Protein AF-A0ABD0MWI5-F1 (afdb_monomer)

Sequence (93 aa):
VYQDVFEHFMLPAADQLYADADFIFQQDLAPAHSAKATSTWFKDHGIPVIIWPANSPDLDPIENLWGIVKRKMRFYARPNNAEEPLSEQPGLS

Structure (mmCIF, N/CA/C/O backbone):
data_AF-A0ABD0MWI5-F1
#
_e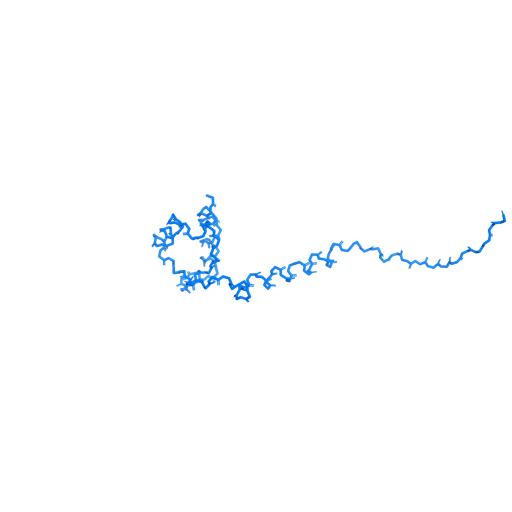ntry.id   AF-A0ABD0MWI5-F1
#
loop_
_atom_site.group_PDB
_atom_site.id
_atom_site.type_symbol
_atom_site.label_atom_id
_atom_site.label_alt_id
_atom_site.label_comp_id
_atom_site.label_asym_id
_atom_site.label_entity_id
_atom_site.label_seq_id
_atom_site.pdbx_PDB_ins_code
_atom_site.Cartn_x
_atom_site.Cartn_y
_atom_site.Cartn_z
_atom_site.occupancy
_atom_site.B_iso_or_equiv
_atom_site.auth_seq_id
_atom_site.auth_comp_id
_atom_site.auth_asym_id
_atom_site.auth_atom_id
_atom_site.pdbx_PDB_model_num
ATOM 1 N N . VAL A 1 1 ? -0.244 13.228 1.645 1.00 82.88 1 VAL A N 1
ATOM 2 C CA . VAL A 1 1 ? 0.799 12.739 0.708 1.00 82.88 1 VAL A CA 1
ATOM 3 C C . VAL A 1 1 ? 0.748 11.227 0.557 1.00 82.88 1 VAL A C 1
ATOM 5 O O . VAL A 1 1 ? 0.501 10.775 -0.547 1.00 82.88 1 VAL A O 1
ATOM 8 N N . TYR A 1 2 ? 0.953 10.431 1.618 1.00 90.75 2 TYR A N 1
A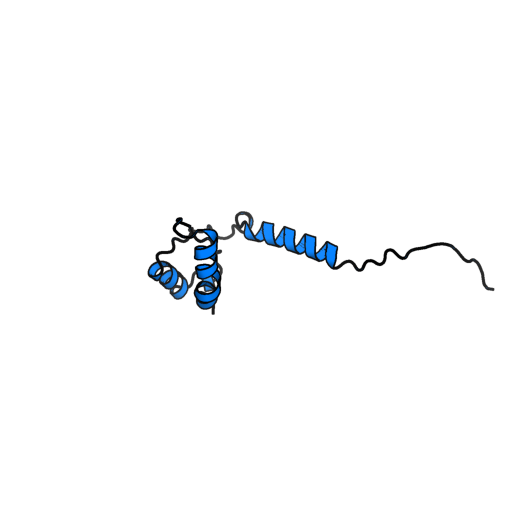TOM 9 C CA . TYR A 1 2 ? 0.906 8.964 1.487 1.00 90.75 2 TYR A CA 1
ATOM 10 C C . TYR A 1 2 ? -0.527 8.430 1.339 1.00 90.75 2 TYR A C 1
ATOM 12 O O . TYR A 1 2 ? -0.800 7.659 0.430 1.00 90.75 2 TYR A O 1
ATOM 20 N N . GLN A 1 3 ? -1.469 8.928 2.146 1.00 93.38 3 GLN A N 1
ATOM 21 C CA . GLN A 1 3 ? -2.891 8.581 2.026 1.00 93.38 3 GLN A CA 1
ATOM 22 C C . GLN A 1 3 ? -3.470 9.005 0.672 1.00 93.38 3 GLN A C 1
ATOM 24 O O . GLN A 1 3 ? -4.262 8.274 0.094 1.00 9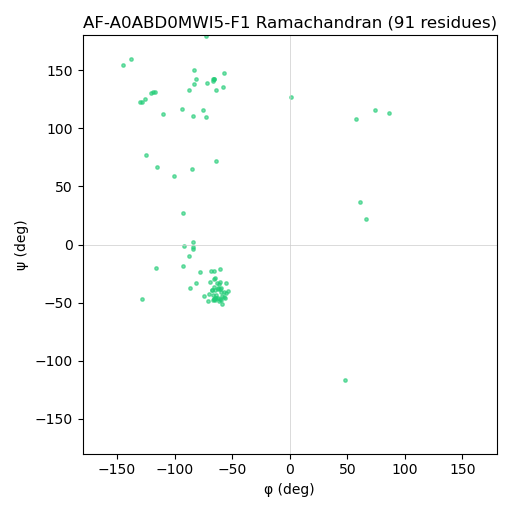3.38 3 GLN A O 1
ATOM 29 N N . ASP A 1 4 ? -3.005 10.126 0.111 1.00 95.12 4 ASP A N 1
ATOM 30 C CA . ASP A 1 4 ? -3.432 10.568 -1.222 1.00 95.12 4 ASP A CA 1
ATOM 31 C C . ASP A 1 4 ? -3.084 9.533 -2.298 1.00 95.12 4 ASP A C 1
ATOM 33 O O . ASP A 1 4 ? -3.827 9.390 -3.265 1.00 95.12 4 ASP A O 1
ATOM 37 N N . VAL A 1 5 ? -1.984 8.784 -2.131 1.00 94.81 5 VAL A N 1
ATOM 38 C CA . VAL A 1 5 ? -1.642 7.688 -3.046 1.00 94.81 5 VAL A CA 1
ATOM 39 C C . VAL A 1 5 ? -2.690 6.580 -2.969 1.00 94.81 5 VAL A C 1
ATOM 41 O O . VAL A 1 5 ? -3.068 6.010 -3.994 1.00 94.81 5 VAL A O 1
ATOM 44 N N . PHE A 1 6 ? -3.187 6.286 -1.770 1.00 95.00 6 PHE A N 1
ATOM 45 C CA . PHE A 1 6 ? -4.211 5.268 -1.602 1.00 95.00 6 PHE A CA 1
ATOM 46 C C . PHE A 1 6 ? -5.531 5.670 -2.247 1.00 95.00 6 PHE A C 1
ATOM 48 O O . PHE A 1 6 ? -6.076 4.899 -3.033 1.00 95.00 6 PHE A O 1
ATOM 55 N N . GLU A 1 7 ? -5.978 6.894 -1.979 1.00 95.56 7 GLU A N 1
ATOM 56 C CA . GLU A 1 7 ? -7.233 7.438 -2.502 1.00 95.56 7 GLU A CA 1
ATOM 57 C C . GLU A 1 7 ? -7.248 7.479 -4.033 1.00 95.56 7 GLU A C 1
ATOM 59 O O . GLU A 1 7 ? -8.201 7.043 -4.674 1.00 95.56 7 GLU A O 1
ATOM 64 N N . HIS A 1 8 ? -6.172 7.985 -4.638 1.00 96.38 8 HIS A N 1
ATOM 65 C CA . HIS A 1 8 ? -6.169 8.288 -6.068 1.00 96.38 8 HIS A CA 1
ATOM 66 C C . HIS A 1 8 ? -5.655 7.141 -6.941 1.00 96.38 8 HIS A C 1
ATOM 68 O O . HIS A 1 8 ? -5.911 7.146 -8.144 1.00 96.38 8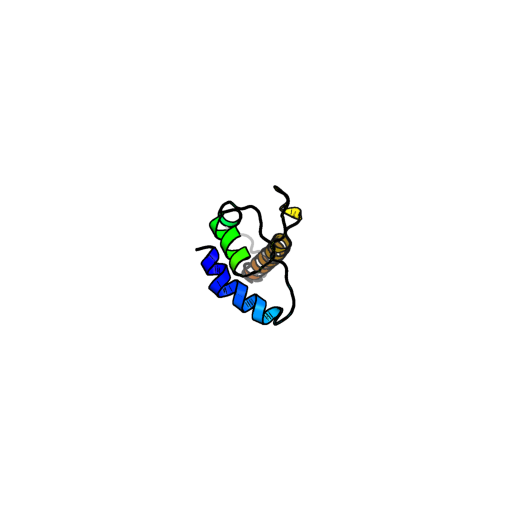 HIS A O 1
ATOM 74 N N . P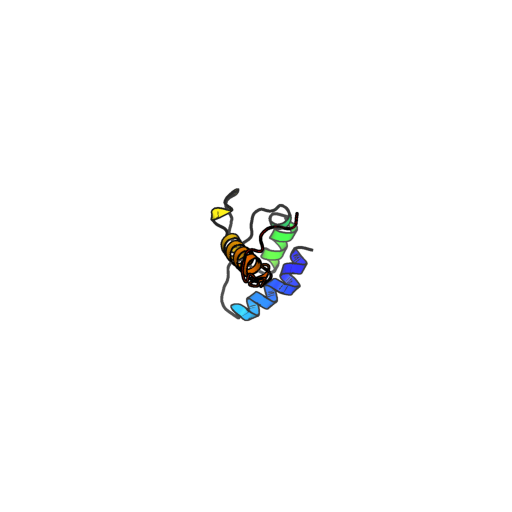HE A 1 9 ? -4.924 6.174 -6.374 1.00 95.50 9 PHE A N 1
ATOM 75 C CA . PHE A 1 9 ? -4.317 5.093 -7.158 1.00 95.50 9 PHE A CA 1
ATOM 76 C C . PHE A 1 9 ? -4.636 3.703 -6.619 1.00 95.50 9 PHE A C 1
ATOM 78 O O . PHE A 1 9 ? -5.007 2.835 -7.404 1.00 95.50 9 PHE A O 1
ATOM 85 N N . MET A 1 10 ? -4.503 3.472 -5.309 1.00 94.81 10 MET A N 1
ATOM 86 C CA . MET A 1 10 ? -4.686 2.124 -4.760 1.00 94.81 10 MET A CA 1
ATOM 87 C C . MET A 1 10 ? -6.148 1.678 -4.798 1.00 94.81 10 MET A C 1
ATOM 89 O O . MET A 1 10 ? -6.411 0.592 -5.301 1.00 94.81 10 MET A O 1
ATOM 93 N N . LEU A 1 11 ? -7.088 2.510 -4.333 1.00 95.00 11 LEU A N 1
ATOM 94 C CA . LEU A 1 11 ? -8.513 2.163 -4.322 1.00 95.00 11 LEU A CA 1
ATOM 95 C C . LEU A 1 11 ? -9.065 1.918 -5.738 1.00 95.00 11 LEU A C 1
ATOM 97 O O . LEU A 1 11 ? -9.648 0.855 -5.948 1.00 95.00 11 LEU A O 1
ATOM 101 N N . PRO A 1 12 ? -8.825 2.793 -6.741 1.00 96.25 12 PRO A N 1
ATOM 102 C CA . PRO A 1 12 ? -9.259 2.513 -8.109 1.00 96.25 12 PRO A CA 1
ATOM 103 C C . PRO A 1 12 ? -8.629 1.245 -8.696 1.00 96.25 12 PRO A C 1
ATOM 105 O O . PRO A 1 12 ? -9.292 0.494 -9.405 1.00 96.25 12 PRO A O 1
ATOM 108 N N . ALA A 1 13 ? -7.350 0.982 -8.402 1.00 95.31 13 ALA A N 1
ATOM 109 C CA . ALA A 1 13 ? -6.692 -0.235 -8.866 1.00 95.31 13 ALA A CA 1
ATOM 110 C C . ALA A 1 13 ? -7.267 -1.487 -8.193 1.00 95.31 13 ALA A C 1
ATOM 112 O O . ALA A 1 13 ? -7.422 -2.508 -8.858 1.00 95.31 13 ALA A O 1
ATOM 113 N N . ALA A 1 14 ? -7.591 -1.422 -6.900 1.00 94.75 14 ALA A N 1
ATOM 114 C CA . ALA A 1 14 ? -8.203 -2.529 -6.180 1.00 94.75 14 ALA A CA 1
ATOM 115 C C . ALA A 1 14 ? -9.595 -2.851 -6.739 1.00 94.75 14 ALA A C 1
ATOM 117 O O . ALA A 1 14 ? -9.861 -4.011 -7.042 1.00 94.75 14 ALA A O 1
ATOM 118 N N . ASP A 1 15 ? -10.423 -1.830 -6.976 1.00 94.38 15 ASP A N 1
ATOM 119 C CA . ASP A 1 15 ? -11.737 -1.977 -7.614 1.00 94.38 15 ASP A CA 1
ATOM 120 C C . ASP A 1 15 ? -11.616 -2.604 -9.013 1.00 94.38 15 ASP A C 1
ATOM 122 O O . ASP A 1 15 ? -12.299 -3.570 -9.344 1.00 94.38 15 ASP A O 1
ATOM 126 N N . GLN A 1 16 ? -10.651 -2.147 -9.817 1.00 96.38 16 GLN A N 1
ATOM 127 C CA . GLN A 1 16 ? -10.425 -2.695 -11.154 1.00 96.38 16 GLN A CA 1
ATOM 128 C C . GLN A 1 16 ? -9.904 -4.145 -11.148 1.00 96.38 16 GLN A C 1
ATOM 130 O O . GLN A 1 16 ? -10.252 -4.926 -12.036 1.00 96.38 16 GLN A O 1
ATOM 135 N N . LEU A 1 17 ? -9.008 -4.493 -10.221 1.00 95.69 17 LEU A N 1
ATOM 136 C CA . LEU A 1 17 ? -8.322 -5.791 -10.205 1.00 95.69 17 LEU A CA 1
ATOM 137 C C . LEU A 1 17 ? -9.116 -6.875 -9.481 1.00 95.69 17 LEU A C 1
ATOM 139 O O . LEU A 1 17 ? -9.066 -8.037 -9.886 1.00 95.69 17 LEU A O 1
ATOM 143 N N . TYR A 1 18 ? -9.798 -6.499 -8.404 1.00 94.25 18 TYR A N 1
ATOM 144 C CA . TYR A 1 18 ? -10.440 -7.431 -7.486 1.00 94.25 18 TYR A CA 1
ATOM 145 C C . TYR A 1 18 ? -11.963 -7.278 -7.472 1.00 94.25 18 TYR A C 1
ATOM 147 O O . TYR A 1 18 ? -12.635 -8.250 -7.138 1.00 94.25 18 TYR A O 1
ATOM 155 N N . ALA A 1 19 ? -12.515 -6.138 -7.908 1.00 91.12 19 ALA A N 1
ATOM 156 C CA . ALA A 1 19 ? -13.945 -5.837 -7.838 1.00 91.12 19 ALA A CA 1
ATOM 157 C C . ALA A 1 19 ? -14.493 -6.140 -6.431 1.00 91.12 19 ALA A C 1
ATOM 159 O O . ALA A 1 19 ? -14.030 -5.559 -5.454 1.00 91.12 19 ALA A O 1
ATOM 160 N N . ASP A 1 20 ? -15.411 -7.102 -6.320 1.00 89.25 20 ASP A N 1
ATOM 161 C CA . ASP A 1 20 ? -16.018 -7.516 -5.051 1.00 89.25 20 ASP A CA 1
ATOM 162 C C . ASP A 1 20 ? -15.182 -8.549 -4.262 1.00 89.25 20 ASP A C 1
ATOM 164 O O . ASP A 1 20 ? -15.633 -9.053 -3.233 1.00 89.25 20 ASP A O 1
ATOM 168 N N . ALA A 1 21 ? -14.000 -8.939 -4.749 1.00 93.25 21 ALA A N 1
ATOM 169 C CA . ALA A 1 21 ? -13.152 -9.922 -4.082 1.00 93.25 21 ALA A CA 1
ATOM 170 C C . ALA A 1 21 ? -12.328 -9.301 -2.945 1.00 93.25 21 ALA A C 1
ATOM 172 O O . ALA A 1 21 ? -11.774 -8.207 -3.067 1.00 93.25 21 ALA A O 1
ATOM 173 N N . ASP A 1 22 ? -12.175 -10.062 -1.861 1.00 91.69 22 ASP A N 1
ATOM 174 C CA . ASP A 1 22 ? -11.346 -9.664 -0.727 1.00 91.69 22 ASP A CA 1
ATOM 175 C C . ASP A 1 22 ? -9.858 -9.608 -1.102 1.00 91.69 22 ASP A C 1
ATOM 177 O O . ASP A 1 22 ? -9.328 -10.478 -1.802 1.00 91.69 22 ASP A O 1
ATOM 181 N N . PHE A 1 23 ? -9.153 -8.623 -0.547 1.00 94.44 23 PHE A N 1
ATOM 182 C CA . PHE A 1 23 ? -7.701 -8.510 -0.647 1.00 94.44 23 PHE A CA 1
ATOM 183 C C . PHE A 1 23 ? -7.083 -8.103 0.691 1.00 94.44 23 PHE A C 1
ATOM 185 O O . PHE A 1 23 ? -7.742 -7.552 1.571 1.00 94.44 23 PHE A O 1
ATOM 192 N N . ILE A 1 24 ? -5.784 -8.369 0.835 1.00 94.50 24 ILE A N 1
ATOM 193 C CA . ILE A 1 24 ? -4.987 -7.918 1.976 1.00 94.50 24 ILE A CA 1
ATOM 194 C C . ILE A 1 24 ? -3.858 -7.043 1.449 1.00 94.50 24 ILE A C 1
ATOM 196 O O . ILE A 1 24 ? -3.143 -7.426 0.523 1.00 94.50 24 ILE A O 1
ATOM 200 N N . PHE A 1 25 ? -3.700 -5.864 2.039 1.00 93.56 25 PHE A N 1
ATOM 201 C CA . PHE A 1 25 ? -2.666 -4.919 1.658 1.00 93.56 25 PHE A CA 1
ATOM 202 C C . PHE A 1 25 ? -1.329 -5.255 2.332 1.00 93.56 25 PHE A C 1
ATOM 204 O O . PHE A 1 25 ? -1.266 -5.567 3.523 1.00 93.56 25 PHE A O 1
ATOM 211 N N . GLN A 1 26 ? -0.239 -5.162 1.578 1.00 92.25 26 GLN A N 1
ATOM 212 C CA . GLN A 1 26 ? 1.124 -5.332 2.076 1.00 92.25 26 GLN A CA 1
ATOM 213 C C . GLN A 1 26 ? 1.883 -4.013 1.894 1.00 92.25 26 GLN A C 1
ATOM 215 O O . GLN A 1 26 ? 1.866 -3.431 0.813 1.00 92.25 26 GLN A O 1
ATOM 220 N N . GLN A 1 27 ? 2.563 -3.558 2.946 1.00 89.81 27 GLN A N 1
ATOM 221 C CA . GLN A 1 27 ? 3.501 -2.434 2.912 1.00 89.81 27 GLN A CA 1
ATOM 222 C C . GLN A 1 27 ? 4.665 -2.704 3.870 1.00 89.81 27 GLN A C 1
ATOM 224 O O . GLN A 1 27 ? 4.509 -3.449 4.841 1.00 89.81 27 GLN A O 1
ATOM 229 N N . ASP A 1 28 ? 5.821 -2.099 3.602 1.00 85.56 28 ASP A N 1
ATOM 230 C CA . ASP A 1 28 ? 6.978 -2.175 4.493 1.00 85.56 28 ASP A CA 1
ATOM 231 C C . ASP A 1 28 ? 6.787 -1.327 5.773 1.00 85.56 28 ASP A C 1
ATOM 233 O O . ASP A 1 28 ? 5.771 -0.656 5.979 1.00 85.56 28 ASP A O 1
ATOM 237 N N . LEU A 1 29 ? 7.792 -1.351 6.653 1.00 83.38 29 LEU A N 1
ATOM 238 C CA . LEU A 1 29 ? 7.802 -0.589 7.906 1.00 83.38 29 LEU A CA 1
ATOM 239 C C . LEU A 1 29 ? 8.468 0.793 7.776 1.00 83.38 29 LEU A C 1
ATOM 241 O O . LEU A 1 29 ? 9.009 1.303 8.760 1.00 83.38 29 LEU A O 1
ATOM 245 N N . ALA A 1 30 ? 8.464 1.416 6.592 1.00 84.75 30 ALA A N 1
ATOM 246 C CA . ALA A 1 30 ? 8.955 2.784 6.459 1.00 84.75 30 ALA A CA 1
ATOM 247 C C . ALA A 1 30 ? 8.184 3.733 7.405 1.00 84.75 30 ALA A C 1
ATOM 249 O O . ALA A 1 30 ? 6.984 3.543 7.631 1.00 8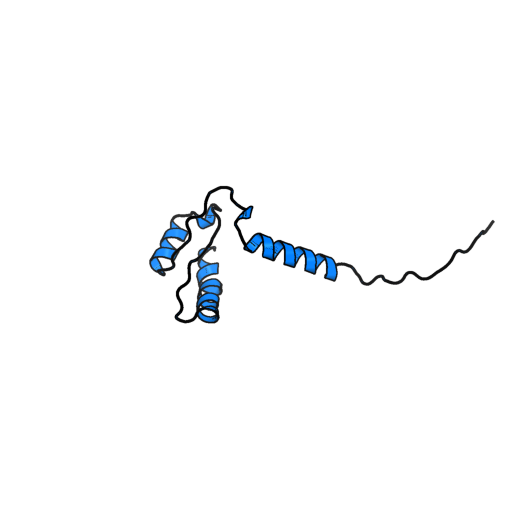4.75 30 ALA A O 1
ATOM 250 N N . PRO A 1 31 ? 8.811 4.802 7.939 1.00 85.38 31 PRO A N 1
ATOM 251 C CA . PRO A 1 31 ? 8.183 5.648 8.962 1.00 85.38 31 PRO A CA 1
ATOM 252 C C . PRO A 1 31 ? 6.813 6.230 8.575 1.00 85.38 31 PRO A C 1
ATOM 254 O O . PRO A 1 31 ? 5.943 6.397 9.431 1.00 85.38 31 PRO A O 1
ATOM 257 N N . ALA A 1 32 ? 6.600 6.523 7.288 1.00 84.25 32 ALA A N 1
ATOM 258 C CA . ALA A 1 32 ? 5.317 7.004 6.774 1.00 84.25 32 ALA A CA 1
ATOM 259 C C . ALA A 1 32 ? 4.221 5.921 6.810 1.00 84.25 32 ALA A C 1
ATOM 261 O O . ALA A 1 32 ? 3.047 6.226 7.023 1.00 84.25 32 ALA A O 1
ATOM 262 N N . HIS A 1 33 ? 4.600 4.656 6.641 1.00 84.56 33 HIS A N 1
ATOM 263 C CA . HIS A 1 33 ? 3.691 3.514 6.578 1.00 84.56 33 HIS A CA 1
ATOM 264 C C . HIS A 1 33 ? 3.275 3.061 7.982 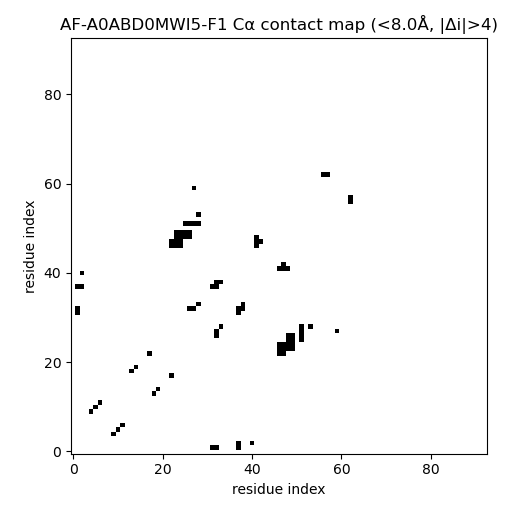1.00 84.56 33 HIS A C 1
ATOM 266 O O . HIS A 1 33 ? 2.124 2.684 8.203 1.00 84.56 33 HIS A O 1
ATOM 272 N N . SER A 1 34 ? 4.182 3.196 8.957 1.00 83.25 34 SER A N 1
ATOM 273 C CA . SER A 1 34 ? 3.927 2.922 10.376 1.00 83.25 34 SER A CA 1
ATOM 274 C C . SER A 1 34 ? 3.285 4.091 11.137 1.00 83.25 34 SER A C 1
ATOM 276 O O . SER A 1 34 ? 3.035 3.987 12.339 1.00 83.25 34 SER A O 1
ATOM 278 N N . ALA A 1 35 ? 3.053 5.235 10.487 1.00 90.94 35 ALA A N 1
ATOM 279 C CA . ALA A 1 35 ? 2.451 6.395 11.133 1.00 90.94 35 ALA A CA 1
ATOM 280 C C . ALA A 1 35 ? 1.001 6.113 11.562 1.00 90.94 35 ALA A C 1
ATOM 282 O O . ALA A 1 35 ? 0.219 5.514 10.825 1.00 90.94 35 ALA A O 1
ATOM 283 N N . LYS A 1 36 ? 0.596 6.640 12.728 1.00 92.31 36 LYS A N 1
ATOM 284 C CA . LYS A 1 36 ? -0.772 6.477 13.254 1.00 92.31 36 LYS A CA 1
ATOM 285 C C . LYS A 1 36 ? -1.845 6.916 12.254 1.00 92.31 36 LYS A C 1
ATOM 287 O O . LYS A 1 36 ? -2.859 6.242 12.135 1.00 92.31 36 LYS A O 1
ATOM 292 N N . ALA A 1 37 ? -1.608 8.010 11.528 1.00 94.06 37 ALA A N 1
ATOM 293 C CA . ALA A 1 37 ? -2.533 8.504 10.508 1.00 94.06 37 ALA A CA 1
ATOM 294 C C . ALA A 1 37 ? -2.775 7.465 9.399 1.00 94.06 37 ALA A C 1
ATOM 296 O O . ALA A 1 37 ? -3.910 7.252 8.989 1.00 94.06 37 ALA A O 1
ATOM 297 N N . THR A 1 38 ? -1.722 6.772 8.966 1.00 93.56 38 THR A N 1
ATOM 298 C CA . THR A 1 38 ? -1.788 5.689 7.977 1.00 93.56 38 THR A CA 1
ATOM 299 C C . THR A 1 38 ? -2.557 4.490 8.522 1.00 93.56 38 THR A C 1
ATOM 301 O O . THR A 1 38 ? -3.468 3.997 7.865 1.00 93.56 38 THR A O 1
ATOM 304 N N . SER A 1 39 ? -2.260 4.054 9.750 1.00 92.12 39 SER A N 1
ATOM 305 C CA . SER A 1 39 ? -3.003 2.956 10.382 1.00 92.12 39 SER A CA 1
ATOM 306 C C . SER A 1 39 ? -4.485 3.276 10.586 1.00 92.12 39 SER A C 1
ATOM 308 O O . SER A 1 39 ? -5.316 2.385 10.451 1.00 92.12 39 SER A O 1
ATOM 310 N N . THR A 1 40 ? -4.826 4.520 10.934 1.00 95.50 40 THR A N 1
ATOM 311 C CA . THR A 1 40 ? -6.223 4.961 11.050 1.00 95.50 40 THR A CA 1
ATOM 312 C C . THR A 1 40 ? -6.914 4.930 9.692 1.00 95.50 40 THR A C 1
ATOM 314 O O . THR A 1 40 ? -7.986 4.349 9.590 1.00 95.50 40 THR A O 1
ATOM 317 N N . TRP A 1 41 ? -6.268 5.445 8.642 1.00 96.12 41 TRP A N 1
ATOM 318 C CA . TRP A 1 41 ? -6.836 5.453 7.293 1.00 96.12 41 TRP A CA 1
ATOM 319 C C . TRP A 1 41 ? -7.223 4.043 6.816 1.00 96.12 41 TRP A C 1
ATOM 321 O O . TRP A 1 41 ? -8.345 3.845 6.362 1.00 96.12 41 TRP A O 1
ATOM 331 N N . PHE A 1 42 ? -6.356 3.039 7.005 1.00 95.75 42 PHE A N 1
ATOM 332 C CA . PHE A 1 42 ? -6.677 1.649 6.642 1.00 95.75 42 PHE A CA 1
ATOM 333 C C . PHE A 1 42 ? -7.868 1.082 7.421 1.00 95.75 42 PHE A C 1
ATOM 335 O O . PHE A 1 42 ? -8.687 0.361 6.854 1.00 95.75 42 PHE A O 1
ATOM 342 N N . LYS A 1 43 ? -7.985 1.418 8.713 1.00 95.62 43 LYS A N 1
ATOM 343 C CA . LYS A 1 43 ? -9.114 0.984 9.548 1.00 95.62 43 LYS A CA 1
ATOM 344 C C . LYS A 1 43 ? -10.425 1.611 9.094 1.00 95.62 43 LYS A C 1
ATOM 346 O O . LYS A 1 43 ? -11.417 0.896 9.005 1.00 95.62 43 LYS A O 1
ATOM 351 N N . ASP A 1 44 ? -10.412 2.904 8.789 1.00 96.19 44 ASP A N 1
ATOM 352 C CA . ASP A 1 44 ? -11.601 3.638 8.350 1.00 96.19 44 ASP A CA 1
ATOM 353 C C . ASP A 1 44 ? -12.116 3.122 6.993 1.00 96.19 44 ASP A C 1
ATOM 355 O O . ASP A 1 44 ? -13.320 3.132 6.752 1.00 96.19 44 ASP A O 1
ATOM 359 N N . HIS A 1 45 ? -11.221 2.596 6.149 1.00 93.56 45 HIS A N 1
ATOM 360 C CA . HIS A 1 45 ? -11.556 1.984 4.857 1.00 93.56 45 HIS A CA 1
ATOM 361 C C . HIS A 1 45 ? -11.802 0.468 4.925 1.00 93.56 45 HIS A C 1
ATOM 363 O O . HIS A 1 45 ? -12.100 -0.146 3.906 1.00 93.56 45 HIS A O 1
ATOM 369 N N . GLY A 1 46 ? -11.671 -0.157 6.101 1.00 94.44 46 GLY A N 1
ATOM 370 C CA . GLY A 1 46 ? -11.881 -1.599 6.265 1.00 94.44 46 GLY A CA 1
ATOM 371 C C . GLY A 1 46 ? -10.858 -2.478 5.537 1.00 94.44 46 GLY A C 1
ATOM 372 O O . GLY A 1 46 ? -11.139 -3.642 5.271 1.00 94.44 46 GLY A O 1
ATOM 373 N N . ILE A 1 47 ? -9.674 -1.946 5.221 1.00 95.12 47 ILE A N 1
ATOM 374 C CA . ILE A 1 47 ? -8.658 -2.652 4.435 1.00 95.12 47 ILE A CA 1
ATOM 375 C C . ILE A 1 47 ? -7.681 -3.362 5.382 1.00 95.12 47 ILE A C 1
ATOM 377 O O . ILE A 1 47 ? -6.968 -2.696 6.144 1.00 95.12 47 ILE A O 1
ATOM 381 N N . PRO A 1 48 ? -7.607 -4.705 5.358 1.00 95.50 48 PRO A N 1
ATOM 382 C CA . PRO A 1 48 ? -6.672 -5.438 6.197 1.00 95.50 48 PRO A CA 1
ATOM 383 C C . PRO A 1 48 ? -5.238 -5.255 5.686 1.00 95.50 48 PRO A C 1
ATOM 385 O O . PRO A 1 48 ? -4.981 -5.297 4.485 1.00 95.50 48 PRO A O 1
ATOM 388 N N . VAL A 1 49 ? -4.292 -5.083 6.614 1.00 93.88 49 VAL A N 1
ATOM 389 C CA . VAL A 1 49 ? -2.863 -4.906 6.312 1.00 93.88 49 VAL A CA 1
ATOM 390 C C . VAL A 1 49 ? -2.059 -6.038 6.947 1.00 93.88 49 VAL A C 1
ATOM 392 O O . VAL A 1 49 ? -2.234 -6.331 8.133 1.00 93.88 49 VAL A O 1
ATOM 395 N N . ILE A 1 50 ? -1.167 -6.668 6.180 1.00 92.19 50 ILE A N 1
ATOM 396 C CA . ILE A 1 50 ? -0.255 -7.704 6.685 1.00 92.19 50 ILE A CA 1
ATOM 397 C C . ILE A 1 50 ? 0.705 -7.088 7.708 1.00 92.19 50 ILE A C 1
ATOM 399 O O . ILE A 1 50 ? 1.328 -6.056 7.456 1.00 92.19 50 ILE A O 1
ATOM 403 N N . ILE A 1 51 ? 0.872 -7.751 8.856 1.00 85.81 51 ILE A N 1
ATOM 404 C CA . ILE A 1 51 ? 1.930 -7.409 9.811 1.00 85.81 51 ILE A CA 1
ATOM 405 C C . ILE A 1 51 ? 3.261 -7.870 9.219 1.00 85.81 51 ILE A C 1
ATOM 407 O O . ILE A 1 51 ? 3.524 -9.069 9.133 1.00 85.81 51 ILE A O 1
ATOM 411 N N . TRP A 1 52 ? 4.096 -6.917 8.812 1.00 83.69 52 TRP A N 1
ATOM 412 C CA . TRP A 1 52 ? 5.397 -7.213 8.225 1.00 83.69 52 TRP A CA 1
ATOM 413 C C . TRP A 1 52 ? 6.484 -7.360 9.301 1.00 83.69 52 TRP A C 1
ATOM 415 O O . TRP A 1 52 ? 6.571 -6.504 10.189 1.00 83.69 52 TRP A O 1
ATOM 425 N N . PRO A 1 53 ? 7.334 -8.401 9.254 1.00 79.75 53 PRO A N 1
ATOM 426 C CA . PRO A 1 53 ? 8.496 -8.489 10.130 1.00 79.75 53 PRO A CA 1
ATOM 427 C C . PRO A 1 53 ? 9.521 -7.395 9.790 1.00 79.75 53 PRO A C 1
ATOM 429 O O . PRO A 1 53 ? 9.761 -7.064 8.628 1.00 79.75 53 PRO A O 1
ATOM 432 N N . ALA A 1 54 ? 10.143 -6.815 10.817 1.00 75.81 54 ALA A N 1
ATOM 433 C CA . ALA A 1 54 ? 11.180 -5.808 10.617 1.00 75.81 54 ALA A CA 1
ATOM 434 C C . ALA A 1 54 ? 12.422 -6.409 9.941 1.00 75.81 54 ALA A C 1
ATOM 436 O O . ALA A 1 54 ? 12.835 -7.517 10.274 1.00 75.81 54 ALA A O 1
ATOM 437 N N . ASN A 1 55 ? 13.054 -5.635 9.050 1.00 71.31 55 ASN A N 1
ATOM 438 C CA . ASN A 1 55 ? 14.281 -6.005 8.331 1.00 71.31 55 ASN A CA 1
ATOM 439 C C . ASN A 1 55 ? 14.168 -7.255 7.438 1.00 71.31 55 ASN A C 1
ATOM 441 O O . ASN A 1 55 ? 15.144 -7.989 7.295 1.00 71.31 55 ASN A O 1
ATOM 445 N N . SER A 1 56 ? 13.018 -7.460 6.791 1.00 77.81 56 SER A N 1
ATOM 446 C CA . SER A 1 56 ? 12.823 -8.528 5.796 1.00 77.81 56 SER A CA 1
ATOM 447 C C . SER A 1 56 ? 12.556 -7.977 4.387 1.00 77.81 56 SER A C 1
ATOM 449 O O . SER A 1 56 ? 11.440 -8.111 3.879 1.00 77.81 56 SER A O 1
ATOM 451 N N . PRO A 1 57 ? 13.539 -7.306 3.749 1.00 70.38 57 PRO A N 1
ATOM 452 C CA . PRO A 1 57 ? 13.406 -6.848 2.363 1.00 70.38 57 PRO A CA 1
ATOM 453 C C . PRO A 1 57 ? 13.367 -8.017 1.366 1.00 70.38 57 PRO A C 1
ATOM 455 O O . PRO A 1 57 ? 12.851 -7.879 0.265 1.00 70.38 57 PRO A O 1
ATOM 458 N N . ASP A 1 58 ? 13.896 -9.179 1.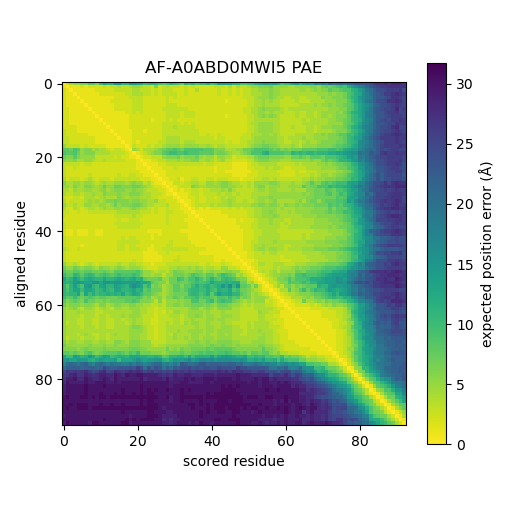753 1.00 76.81 58 ASP A N 1
ATOM 459 C CA . ASP A 1 58 ? 13.881 -10.420 0.978 1.00 76.81 58 ASP A CA 1
ATOM 460 C C . ASP A 1 58 ? 12.473 -10.991 0.775 1.00 76.81 58 ASP A C 1
ATOM 462 O O . ASP A 1 58 ? 12.236 -11.723 -0.185 1.00 76.81 58 ASP A O 1
ATOM 466 N N . LEU A 1 59 ? 11.537 -10.632 1.654 1.00 78.69 59 LEU A N 1
ATOM 467 C CA . LEU A 1 59 ? 10.155 -11.081 1.575 1.00 78.69 59 LEU A CA 1
ATOM 468 C C . LEU A 1 59 ? 9.284 -10.183 0.688 1.00 78.69 59 LEU A C 1
ATOM 470 O O . LEU A 1 59 ? 8.155 -10.569 0.400 1.00 78.69 59 LEU A O 1
ATOM 474 N N . ASP A 1 60 ? 9.768 -9.016 0.246 1.00 83.00 60 ASP A N 1
ATOM 475 C CA . ASP A 1 60 ? 8.940 -8.069 -0.499 1.00 83.00 60 ASP A CA 1
ATOM 476 C C . ASP A 1 60 ? 8.893 -8.410 -2.005 1.00 83.00 60 ASP A C 1
ATOM 478 O O . ASP A 1 60 ? 9.888 -8.237 -2.723 1.00 83.00 60 ASP A O 1
ATOM 482 N N . PRO A 1 61 ? 7.746 -8.873 -2.545 1.00 85.19 61 PRO A N 1
ATOM 483 C CA . PRO A 1 61 ? 7.622 -9.185 -3.965 1.00 85.19 61 PRO A CA 1
ATOM 484 C C . PRO A 1 61 ? 7.870 -7.970 -4.873 1.00 85.19 61 PRO A C 1
ATOM 486 O O . PRO A 1 61 ? 8.229 -8.163 -6.043 1.00 85.19 61 PRO A O 1
ATOM 489 N N . ILE A 1 62 ? 7.737 -6.733 -4.373 1.00 88.38 62 ILE A N 1
ATOM 490 C CA . ILE A 1 62 ? 8.000 -5.535 -5.179 1.00 88.38 62 ILE A CA 1
ATOM 491 C C . ILE A 1 62 ? 9.479 -5.417 -5.566 1.00 88.38 62 ILE A C 1
ATOM 493 O O . ILE A 1 62 ? 9.789 -4.941 -6.659 1.00 88.38 62 ILE A O 1
ATOM 497 N N . GLU A 1 63 ? 10.402 -5.927 -4.745 1.00 88.06 63 GLU A N 1
ATOM 498 C CA . GLU A 1 63 ? 11.838 -5.905 -5.044 1.00 88.06 63 GLU A CA 1
ATOM 499 C C . GLU A 1 63 ? 12.174 -6.781 -6.254 1.00 88.06 63 GLU A C 1
ATOM 501 O O . GLU A 1 63 ? 12.977 -6.402 -7.118 1.00 88.06 63 GLU A O 1
ATOM 506 N N . ASN A 1 64 ? 11.484 -7.917 -6.394 1.00 89.81 64 ASN A N 1
ATOM 507 C CA . ASN A 1 64 ? 11.600 -8.770 -7.575 1.00 89.81 64 ASN A CA 1
ATOM 508 C C . ASN A 1 64 ? 11.108 -8.041 -8.833 1.00 89.81 64 ASN A C 1
ATOM 510 O O . ASN A 1 64 ? 11.782 -8.068 -9.872 1.00 89.81 64 ASN A O 1
ATOM 514 N N . LEU A 1 65 ? 9.973 -7.338 -8.738 1.00 91.94 65 LEU A N 1
ATOM 515 C CA . LEU A 1 65 ? 9.440 -6.533 -9.838 1.00 91.94 65 LEU A CA 1
ATOM 516 C C . LEU A 1 65 ? 10.408 -5.405 -10.222 1.00 91.94 65 LEU A C 1
ATOM 518 O O . LEU A 1 65 ? 10.741 -5.256 -11.402 1.00 91.94 65 LEU A O 1
ATOM 522 N N . TRP A 1 66 ? 10.947 -4.673 -9.244 1.00 92.31 66 TRP A N 1
ATOM 523 C CA . TRP A 1 66 ? 11.973 -3.660 -9.484 1.00 92.31 66 TRP A CA 1
ATOM 524 C C . TRP A 1 66 ? 13.226 -4.252 -10.128 1.00 92.31 66 TRP A C 1
ATOM 526 O O . TRP A 1 66 ? 13.820 -3.629 -11.012 1.00 92.31 66 TRP A O 1
ATOM 536 N N . GLY A 1 67 ? 13.633 -5.463 -9.744 1.00 92.56 67 GLY A N 1
ATOM 537 C CA . GLY A 1 67 ? 14.716 -6.207 -10.387 1.00 92.56 67 GLY A CA 1
ATOM 538 C C . GLY A 1 67 ? 14.477 -6.431 -11.884 1.00 92.56 67 GLY A C 1
ATOM 539 O O . GLY A 1 67 ? 15.374 -6.183 -12.701 1.00 92.56 67 GLY A O 1
ATOM 540 N N . ILE A 1 68 ? 13.260 -6.839 -12.257 1.00 94.00 68 ILE A N 1
ATOM 541 C CA . ILE A 1 68 ? 12.844 -7.032 -13.654 1.00 94.00 68 ILE A CA 1
ATOM 542 C C . ILE A 1 68 ? 12.837 -5.697 -14.405 1.00 94.00 68 ILE A C 1
ATOM 544 O O . ILE A 1 68 ? 13.414 -5.615 -15.493 1.00 94.00 68 ILE A O 1
ATOM 548 N N . VAL A 1 69 ? 12.241 -4.649 -13.827 1.00 94.94 69 VAL A N 1
ATOM 549 C CA . VAL A 1 69 ? 12.180 -3.305 -14.428 1.00 94.94 69 VAL A CA 1
ATOM 550 C C . VAL A 1 69 ? 13.587 -2.769 -14.679 1.00 94.94 69 VAL A C 1
ATOM 552 O O . VAL A 1 69 ? 13.916 -2.437 -15.816 1.00 94.94 69 VAL A O 1
ATOM 555 N N . LYS A 1 70 ? 14.468 -2.797 -13.670 1.00 93.62 70 LYS A N 1
ATOM 556 C CA . LYS A 1 70 ? 15.878 -2.385 -13.795 1.00 93.62 70 LYS A CA 1
ATOM 557 C C . LYS A 1 70 ? 16.596 -3.152 -14.906 1.00 93.62 70 LYS A C 1
ATOM 559 O O . LYS A 1 70 ? 17.368 -2.571 -15.667 1.00 93.62 70 LYS A O 1
ATOM 564 N N . ARG A 1 71 ? 16.355 -4.463 -15.021 1.00 93.75 71 ARG A N 1
ATOM 565 C CA . ARG A 1 71 ? 16.954 -5.293 -16.074 1.00 93.75 71 ARG A CA 1
ATOM 566 C C . ARG A 1 71 ? 16.450 -4.888 -17.460 1.00 93.75 71 ARG A C 1
ATOM 568 O O . ARG A 1 71 ? 17.275 -4.697 -18.346 1.00 93.75 71 ARG A O 1
ATOM 575 N N . LYS A 1 72 ? 15.137 -4.710 -17.635 1.00 93.44 72 LYS A N 1
ATOM 576 C CA . LYS A 1 72 ? 14.541 -4.246 -18.897 1.00 93.44 72 LYS A CA 1
ATOM 577 C C . LYS A 1 72 ? 15.048 -2.859 -19.283 1.00 93.44 72 LYS A C 1
ATOM 579 O O . LYS A 1 72 ? 15.498 -2.683 -20.407 1.00 93.44 72 LYS A O 1
ATOM 584 N N . MET A 1 73 ? 15.073 -1.909 -18.349 1.00 92.50 73 MET A N 1
ATOM 585 C CA . MET A 1 73 ? 15.603 -0.565 -18.599 1.00 92.50 73 MET A CA 1
ATOM 586 C C . MET A 1 73 ? 17.056 -0.610 -19.075 1.00 92.50 73 MET A C 1
ATOM 588 O O . MET A 1 73 ? 17.393 0.081 -20.025 1.00 92.50 73 MET A O 1
ATOM 592 N N . ARG A 1 74 ? 17.904 -1.473 -18.497 1.00 89.81 74 ARG A N 1
ATOM 593 C CA . ARG A 1 74 ? 19.281 -1.666 -18.987 1.00 89.81 74 ARG A CA 1
ATOM 594 C C . ARG A 1 74 ? 19.354 -2.213 -20.410 1.00 89.81 74 ARG A C 1
ATOM 596 O O . ARG A 1 74 ? 20.300 -1.871 -21.106 1.00 89.81 74 ARG A O 1
ATOM 603 N N . PHE A 1 75 ? 18.412 -3.054 -20.836 1.00 83.19 75 PHE A N 1
ATOM 604 C CA . PHE A 1 75 ? 18.361 -3.536 -22.220 1.00 83.19 75 PHE A CA 1
ATOM 605 C C . PHE A 1 75 ? 17.963 -2.422 -23.195 1.00 83.19 75 PHE A C 1
ATOM 607 O O . PHE A 1 75 ? 18.600 -2.288 -24.232 1.00 83.19 75 PHE A O 1
ATOM 614 N N . TYR A 1 76 ? 16.973 -1.595 -22.844 1.00 79.50 76 TYR A N 1
ATOM 615 C CA . TYR A 1 76 ? 16.512 -0.489 -23.696 1.00 79.50 76 TYR A CA 1
ATOM 616 C C . TYR A 1 76 ? 17.419 0.752 -23.660 1.00 79.50 76 TYR A C 1
ATOM 618 O O . TYR A 1 76 ? 17.418 1.533 -24.603 1.00 79.50 76 TYR A O 1
ATOM 626 N N . ALA A 1 77 ? 18.194 0.944 -22.589 1.00 71.25 77 ALA A N 1
ATOM 627 C CA . ALA A 1 77 ? 19.129 2.060 -22.442 1.00 71.25 77 ALA A CA 1
ATOM 628 C C . ALA A 1 77 ? 20.496 1.805 -23.097 1.00 71.25 77 ALA A C 1
ATOM 630 O O . ALA A 1 77 ? 21.343 2.698 -23.088 1.00 71.25 77 ALA A O 1
ATOM 631 N N . ARG A 1 78 ? 20.743 0.611 -23.659 1.00 63.22 78 ARG A N 1
ATOM 632 C CA . ARG A 1 78 ? 21.876 0.435 -24.571 1.00 63.22 78 ARG A CA 1
ATOM 633 C C . ARG A 1 78 ? 21.496 1.088 -25.899 1.00 63.22 78 ARG A C 1
ATOM 635 O O . ARG A 1 78 ? 20.553 0.607 -26.525 1.00 63.22 78 ARG A O 1
ATOM 642 N N . PRO A 1 79 ? 22.180 2.152 -26.353 1.00 57.44 79 PRO A N 1
ATOM 643 C CA . PRO A 1 79 ? 22.012 2.580 -27.731 1.00 57.44 79 PRO A CA 1
ATOM 644 C C . PRO A 1 79 ? 22.381 1.402 -28.641 1.00 57.44 79 PRO A C 1
ATOM 646 O O . PRO A 1 79 ? 23.375 0.712 -28.395 1.00 57.44 79 PRO A O 1
ATOM 649 N N . ASN A 1 80 ? 21.560 1.159 -29.666 1.00 58.88 80 ASN A N 1
ATOM 650 C CA . ASN A 1 80 ? 21.891 0.290 -30.793 1.00 58.88 80 ASN A CA 1
ATOM 651 C C . ASN A 1 80 ? 23.065 0.912 -31.562 1.00 58.88 80 ASN A C 1
ATOM 653 O O . ASN A 1 80 ? 22.900 1.415 -32.664 1.00 58.88 80 ASN A O 1
ATOM 657 N N . ASN A 1 81 ? 24.258 0.876 -30.982 1.00 53.22 81 ASN A N 1
ATOM 658 C CA . ASN A 1 81 ? 25.494 1.115 -31.704 1.00 53.22 81 ASN A CA 1
ATOM 659 C C . ASN A 1 81 ? 26.108 -0.255 -31.985 1.00 53.22 81 ASN A C 1
ATOM 661 O O . ASN A 1 81 ? 27.200 -0.578 -31.532 1.00 53.22 81 ASN A O 1
ATOM 665 N N . ALA A 1 82 ? 25.348 -1.086 -32.699 1.00 54.12 82 ALA A N 1
ATOM 666 C CA . ALA A 1 82 ? 25.920 -2.142 -33.518 1.00 54.12 82 ALA A CA 1
ATOM 667 C C . ALA A 1 82 ? 26.284 -1.510 -34.869 1.00 54.12 82 ALA A C 1
ATOM 669 O O . ALA A 1 82 ? 25.686 -1.806 -35.891 1.00 54.12 82 ALA A O 1
ATOM 670 N N . GLU A 1 83 ? 27.232 -0.582 -34.827 1.00 50.00 83 GLU A N 1
ATOM 671 C CA . GLU A 1 83 ? 28.019 -0.153 -35.977 1.00 50.00 83 GLU A CA 1
ATOM 672 C C . GLU A 1 83 ? 29.464 -0.349 -35.535 1.00 50.00 83 GLU A C 1
ATOM 674 O O . GLU A 1 83 ? 30.149 0.570 -35.094 1.00 50.00 83 GLU 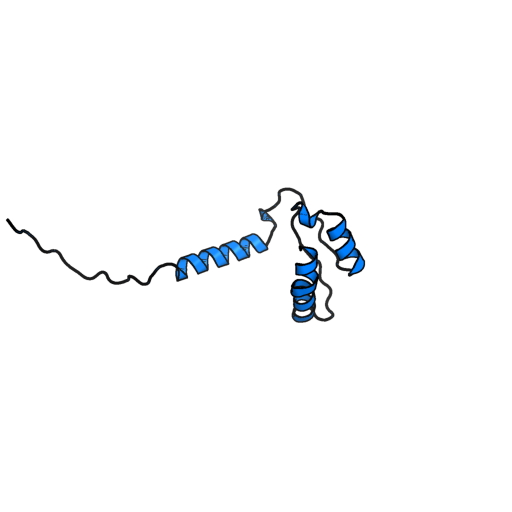A O 1
ATOM 679 N N . GLU A 1 84 ? 29.895 -1.603 -35.560 1.00 63.38 84 GLU A N 1
ATOM 680 C CA . GLU A 1 84 ? 31.290 -1.882 -35.844 1.00 63.38 84 GLU A CA 1
ATOM 681 C C . GLU A 1 84 ? 31.302 -2.536 -37.225 1.00 63.38 84 GLU A C 1
ATOM 683 O O . GLU A 1 84 ? 30.778 -3.643 -37.390 1.00 63.38 84 GLU A O 1
ATOM 688 N N . PRO A 1 85 ? 31.863 -1.854 -38.233 1.00 45.97 85 PRO A N 1
ATOM 689 C CA . PRO A 1 85 ? 32.559 -2.606 -39.251 1.00 45.97 85 PRO A CA 1
ATOM 690 C C . PRO A 1 85 ? 33.967 -2.065 -39.492 1.00 45.97 85 PRO A C 1
ATOM 692 O O . PRO A 1 85 ? 34.179 -0.944 -39.941 1.00 45.97 85 PRO A O 1
ATOM 695 N N . LEU A 1 86 ? 34.889 -3.005 -39.303 1.00 40.78 86 LEU A N 1
ATOM 696 C CA . LEU A 1 86 ? 35.951 -3.368 -40.232 1.00 40.78 86 LEU A CA 1
ATOM 697 C C . LEU A 1 86 ? 37.149 -2.419 -40.385 1.00 40.78 86 LEU A C 1
ATOM 699 O O . LEU A 1 86 ? 37.125 -1.399 -41.065 1.00 40.78 86 LEU A O 1
ATOM 703 N N . SER A 1 87 ? 38.265 -3.013 -39.965 1.00 40.28 87 SER A N 1
ATOM 704 C CA . SER A 1 87 ? 39.550 -3.067 -40.664 1.00 40.28 87 SER A CA 1
ATOM 705 C C . SER A 1 87 ? 40.520 -1.905 -40.459 1.00 40.28 87 SER A C 1
ATOM 707 O O . SER A 1 87 ? 40.310 -0.779 -40.893 1.00 40.28 87 SER A O 1
ATOM 709 N N . GLU A 1 88 ? 41.621 -2.269 -39.796 1.00 53.41 88 GLU A N 1
ATOM 710 C CA . GLU A 1 88 ? 43.000 -1.855 -40.061 1.00 53.41 88 GLU A CA 1
ATOM 711 C C . GLU A 1 88 ? 43.194 -0.869 -41.223 1.00 53.41 88 GLU A C 1
ATOM 713 O O . GLU A 1 88 ? 42.879 -1.173 -42.373 1.00 53.41 88 GLU A O 1
ATOM 718 N N . GLN A 1 89 ? 43.869 0.249 -40.945 1.00 42.66 89 GLN A N 1
ATOM 719 C CA . GLN A 1 89 ? 44.756 0.859 -41.932 1.00 42.66 89 GLN A CA 1
ATOM 720 C C . GLN A 1 89 ? 46.120 1.151 -41.281 1.00 42.66 89 GLN A C 1
ATOM 722 O O . GLN A 1 89 ? 46.172 1.833 -40.252 1.00 42.66 89 GLN A O 1
ATOM 727 N N . PRO A 1 90 ? 47.218 0.604 -41.835 1.00 48.78 90 PRO A N 1
ATOM 728 C CA . PRO A 1 90 ? 48.571 0.770 -41.329 1.00 48.78 90 PRO A CA 1
ATOM 729 C C . PRO A 1 90 ? 49.184 2.088 -41.820 1.00 48.78 90 PRO A C 1
ATOM 731 O O . PRO A 1 90 ? 48.900 2.532 -42.924 1.00 48.78 90 PRO A O 1
ATOM 734 N N . GLY A 1 91 ? 50.088 2.653 -41.016 1.00 45.56 91 GLY A N 1
ATOM 735 C CA . GLY A 1 91 ? 51.197 3.503 -41.461 1.00 45.56 91 GLY A CA 1
ATOM 736 C C . GLY A 1 91 ? 50.865 4.767 -42.261 1.00 45.56 91 GLY A C 1
ATOM 737 O O . GLY A 1 91 ? 50.671 4.720 -43.469 1.00 45.56 91 GLY A O 1
ATOM 738 N N . LEU A 1 92 ? 51.025 5.925 -41.620 1.00 33.94 92 LEU A N 1
ATOM 739 C CA . LEU A 1 92 ? 51.545 7.112 -42.296 1.00 33.94 92 LEU A CA 1
ATOM 740 C C . LEU A 1 92 ? 52.747 7.617 -41.492 1.00 33.94 92 LEU A C 1
ATOM 742 O O . LEU A 1 92 ? 52.674 7.765 -40.273 1.00 33.94 92 LEU A O 1
ATOM 746 N N . SER A 1 93 ? 53.848 7.734 -42.230 1.00 47.59 93 SER A N 1
ATOM 747 C CA . SER A 1 93 ? 55.218 8.116 -41.869 1.00 47.59 93 SER A CA 1
ATOM 748 C C . SER A 1 93 ? 55.349 9.427 -41.111 1.00 47.59 93 SER A C 1
ATOM 750 O O . SER A 1 93 ? 54.638 10.375 -41.517 1.00 47.59 93 SER A O 1
#

Secondary structure (DSSP, 8-state):
-HHHHIIIIIHHHHHHHHTTS---B-----TTTSSHHHHHHHHHTT--B--PPTT-GGG-HHHHHHHHHHHHHHHHTS---------------

pLDDT: mean 83.02, std 16.57, range [33.94, 96.38]

Organism: Cirrhinus mrigala (NCBI:txid683832)

Mean predicted aligned error: 10.26 Å

Solvent-accessible surface area (backbone atoms only — not comparable to full-atom values): 6092 Å² total; per-residue (Å²): 112,72,66,53,48,38,67,75,47,47,50,59,48,45,47,73,76,42,55,92,52,90,75,72,46,79,64,70,83,51,72,73,58,66,29,67,70,46,55,47,52,34,59,78,70,71,52,48,66,57,88,65,70,84,95,51,72,90,74,42,69,62,57,56,50,51,52,53,50,54,53,52,49,56,61,71,68,50,75,90,73,86,74,82,80,83,78,90,81,81,87,84,135

Radius of gyration: 23.67 Å; Cα contacts (8 Å, |Δi|>4): 44; chains: 1; bounding box: 71×24×56 Å

InterPro domains:
  IPR036397 Ribonuclease H superfamily [G3DSA:3.30.420.10] (1-88)
  IPR038717 Tc1-like transposase, DDE domain [PF13358] (5-78)

Foldseek 3Di:
DVVVCCVPPVVVVCCVPANPHADAAEDAVDPVCVDPVNVVSCVVVVHHYDDDDPPPPVPDVVVVVVVVVVVVCVVVPPPPPPPDDDDDDDDDD

Nearest PDB structures (foldseek):
  5cr4-assembly1_A  TM=8.760E-01  e=4.182E-05  synthetic construct
  7pel-assembly1_E  TM=6.668E-01  e=1.204E-01  Simian T-lymphotropic virus 1
  2x74-assembly2_A  TM=5.761E-01  e=7.416E-02  Human spumaretrovirus
  8fnh-assembly1_G  TM=6.545E-01  e=2.246E-01  Homo sapiens
  6voy-assembly1_D  TM=5.794E-01  e=1.703E-01  Saccharolobus solfataricus P2